Protein AF-A0A1H8MQB3-F1 (afdb_monomer)

Radius of gyration: 13.94 Å; Cα contacts (8 Å, |Δi|>4): 85; chains: 1; bounding box: 27×23×39 Å

InterPro domains:
  IPR029035 DHS-like NAD/FAD-binding domain superfamily [SSF52467] (2-70)
  IPR034300 NADP transhydrogenase beta-like domain [PF02233] (1-65)

Secondary structure (DSSP, 8-state):
--THHHH-TTSTTTT-----GGGSS-EEEEESSS---TT----GGGGSTTEEEEES-HHHHHHHHGGG--

Foldseek 3Di:
DACCLDPPCPQPNPVPDDDPCVPDQAAEDEEADQADDPSRDHGCLCVDPRYDYDHDDPVVSVVVVVVVVD

Solvent-accessible surface area (backbone atoms only — not comparable t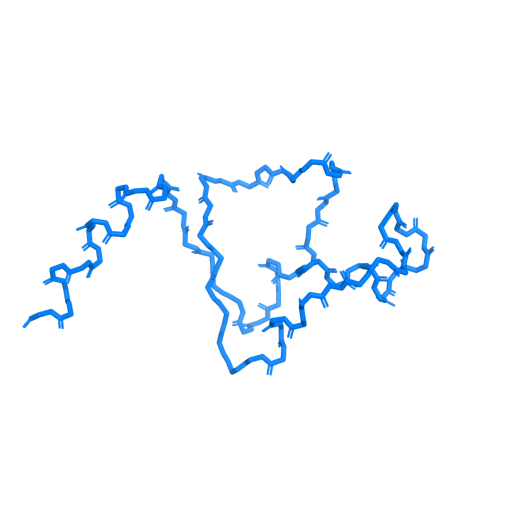o full-atom values): 4477 Å² total; per-residue (Å²): 89,51,53,45,19,78,77,31,84,85,39,99,48,40,75,50,91,55,61,70,59,83,78,46,88,64,38,78,47,79,37,72,66,90,75,59,58,93,86,67,51,84,53,68,50,76,73,38,89,51,38,42,83,44,73,32,56,70,65,64,50,49,66,64,48,57,75,76,78,112

Nearest PDB structures (foldseek):
  1d4o-assembly1_A  TM=9.865E-01  e=1.607E-07  Bos taurus
  1pt9-assembly1_A  TM=9.816E-01  e=1.307E-07  Homo sapiens
  2fsv-assembly1_C  TM=9.672E-01  e=6.634E-06  Rhodospirillum rubrum
  1nm5-assembly1_C  TM=9.780E-01  e=1.233E-05  Rhodospirillum rubrum
  1pno-assembly1_A  TM=8.303E-01  e=1.233E-05  Rhodospirillum rubrum

pLDDT: mean 95.48, std 3.41, range [72.5, 98.44]

Mean predicted aligned error: 2.83 Å

Sequence (70 aa):
MNPAAQEDPNSPIAGMPVLECWKAKQVFVSKRGQGTGYSGIENPLFYKENTRMFYGDAKKSIDGLLPMIE

Structure (mmCIF, N/CA/C/O backbone):
data_AF-A0A1H8MQB3-F1
#
_entry.id   AF-A0A1H8MQB3-F1
#
loop_
_atom_site.group_PDB
_atom_site.id
_atom_site.type_symbol
_atom_site.label_atom_id
_atom_site.label_alt_id
_atom_site.label_comp_id
_atom_site.label_asym_id
_atom_site.label_entity_id
_atom_site.label_seq_id
_atom_site.pdbx_PDB_ins_code
_atom_site.Cartn_x
_atom_site.Cartn_y
_atom_site.Cartn_z
_atom_site.occupancy
_atom_site.B_iso_or_equiv
_atom_site.auth_seq_id
_atom_site.auth_comp_id
_atom_site.auth_asym_id
_atom_site.auth_atom_id
_atom_site.pdbx_PDB_model_num
ATOM 1 N N . MET A 1 1 ? 4.582 -5.621 -2.377 1.00 91.88 1 MET A N 1
ATOM 2 C CA . MET A 1 1 ? 3.219 -5.063 -2.494 1.00 91.88 1 MET A CA 1
ATOM 3 C C . MET A 1 1 ? 2.947 -4.401 -3.843 1.00 91.88 1 MET A C 1
ATOM 5 O O . MET A 1 1 ? 1.791 -4.110 -4.102 1.00 91.88 1 MET A O 1
ATOM 9 N N . ASN A 1 2 ? 3.957 -4.088 -4.6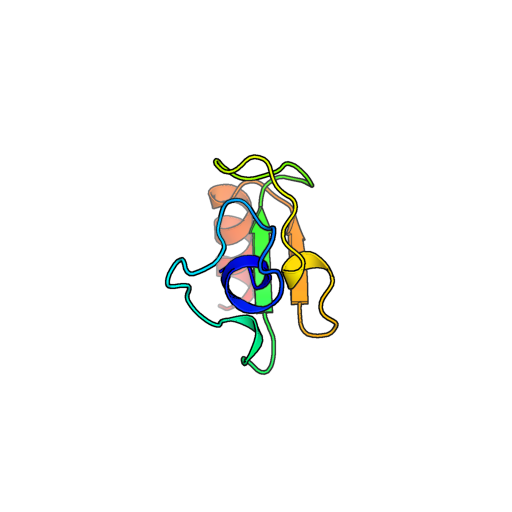70 1.00 95.88 2 ASN A N 1
ATOM 10 C CA . ASN A 1 2 ? 3.738 -3.414 -5.953 1.00 95.88 2 ASN A CA 1
ATOM 11 C C . ASN A 1 2 ? 3.469 -4.452 -7.071 1.00 95.88 2 ASN A C 1
ATOM 13 O O . ASN A 1 2 ? 4.368 -5.258 -7.315 1.00 95.88 2 ASN A O 1
ATOM 17 N N . PRO A 1 3 ? 2.286 -4.452 -7.727 1.00 96.06 3 PRO A N 1
ATOM 18 C CA . PRO A 1 3 ? 1.947 -5.389 -8.804 1.00 96.06 3 PRO A CA 1
ATOM 19 C C . PRO A 1 3 ? 2.881 -5.316 -10.016 1.00 96.06 3 PRO A C 1
ATOM 21 O O . PRO A 1 3 ? 3.056 -6.319 -10.703 1.00 96.06 3 PRO A O 1
ATOM 24 N N . ALA A 1 4 ? 3.549 -4.177 -10.240 1.00 95.56 4 ALA A N 1
ATOM 25 C CA . ALA A 1 4 ? 4.496 -4.004 -11.343 1.00 95.56 4 ALA A CA 1
ATOM 26 C C . ALA A 1 4 ? 5.650 -5.022 -11.313 1.00 95.56 4 ALA A C 1
ATOM 28 O O . ALA A 1 4 ? 6.216 -5.328 -12.352 1.00 95.56 4 ALA A O 1
ATOM 29 N N . ALA A 1 5 ? 5.957 -5.607 -10.148 1.00 95.94 5 ALA A N 1
ATOM 30 C CA . ALA A 1 5 ? 6.942 -6.682 -10.042 1.00 95.94 5 ALA A CA 1
ATOM 31 C C . ALA A 1 5 ? 6.561 -7.955 -10.825 1.00 95.94 5 ALA A C 1
ATOM 33 O O . ALA A 1 5 ? 7.442 -8.738 -11.171 1.00 95.94 5 ALA A O 1
ATOM 34 N N . GLN A 1 6 ? 5.270 -8.177 -11.083 1.00 94.38 6 GLN A N 1
ATOM 35 C CA . GLN A 1 6 ? 4.761 -9.331 -11.832 1.00 94.38 6 GLN A CA 1
ATOM 36 C C . GLN A 1 6 ? 4.160 -8.935 -13.186 1.00 94.38 6 GLN A C 1
ATOM 38 O O . GLN A 1 6 ? 4.280 -9.687 -14.147 1.00 94.38 6 GLN A O 1
ATOM 43 N N . GLU A 1 7 ? 3.490 -7.782 -13.248 1.00 92.75 7 GLU A N 1
ATOM 44 C CA . GLU A 1 7 ? 2.693 -7.358 -14.406 1.00 92.75 7 GLU A CA 1
ATOM 45 C C . GLU A 1 7 ? 3.519 -6.596 -15.464 1.00 92.75 7 GLU A C 1
ATOM 47 O O . GLU A 1 7 ? 3.134 -6.586 -16.631 1.00 92.75 7 GLU A O 1
ATOM 52 N N . ASP A 1 8 ? 4.649 -5.979 -15.089 1.00 93.56 8 ASP A N 1
ATOM 53 C CA . ASP A 1 8 ? 5.485 -5.177 -15.993 1.00 93.56 8 ASP A CA 1
ATOM 54 C C . ASP A 1 8 ? 6.930 -5.713 -16.064 1.00 93.56 8 ASP A C 1
ATOM 56 O O . ASP A 1 8 ? 7.740 -5.444 -15.171 1.00 93.56 8 ASP A O 1
ATOM 60 N N . PRO A 1 9 ? 7.295 -6.432 -17.145 1.00 93.81 9 PRO A N 1
ATOM 61 C CA . PRO A 1 9 ? 8.650 -6.944 -17.352 1.00 93.81 9 PRO A CA 1
ATOM 62 C C . PRO A 1 9 ? 9.737 -5.865 -17.453 1.00 93.81 9 PRO A C 1
ATOM 64 O O . PRO A 1 9 ? 10.908 -6.177 -17.250 1.00 93.81 9 PRO A O 1
ATOM 67 N N . ASN A 1 10 ? 9.380 -4.617 -17.772 1.00 94.81 10 ASN A N 1
ATOM 68 C CA . ASN A 1 10 ? 10.330 -3.504 -17.878 1.00 94.81 10 ASN A CA 1
ATOM 69 C C . ASN A 1 10 ? 10.496 -2.745 -16.555 1.00 94.81 10 ASN A C 1
ATOM 71 O O . ASN A 1 10 ? 11.304 -1.817 -16.465 1.00 94.81 10 ASN A O 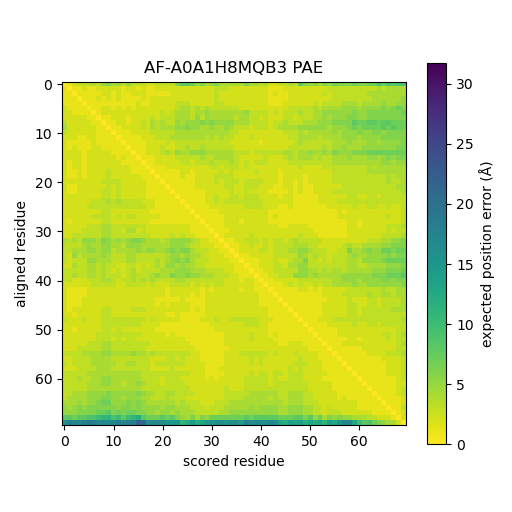1
ATOM 75 N N . SER A 1 11 ? 9.735 -3.117 -15.524 1.00 93.56 11 SER A N 1
ATOM 76 C CA . SER A 1 11 ? 9.806 -2.470 -14.224 1.00 93.56 11 SER A CA 1
ATOM 77 C C . SER A 1 11 ? 11.175 -2.708 -13.571 1.00 93.56 11 SER A C 1
ATOM 79 O O . SER A 1 11 ? 11.658 -3.842 -13.567 1.00 93.56 11 SER A O 1
ATOM 81 N N . PRO A 1 12 ? 11.772 -1.710 -12.890 1.00 93.56 12 PRO A N 1
ATOM 82 C CA . PRO A 1 12 ? 12.994 -1.905 -12.101 1.00 93.56 12 PRO A CA 1
ATOM 83 C C . PRO A 1 12 ? 12.874 -2.963 -10.993 1.00 93.56 12 PRO A C 1
ATOM 85 O O . PRO A 1 12 ? 13.876 -3.364 -10.409 1.00 93.56 12 PRO A O 1
ATOM 88 N N . ILE A 1 13 ? 11.647 -3.377 -10.664 1.00 94.25 13 ILE A N 1
ATOM 89 C CA . ILE A 1 13 ? 11.345 -4.395 -9.655 1.00 94.25 13 ILE A CA 1
ATOM 90 C C . ILE A 1 13 ? 10.776 -5.689 -10.262 1.00 94.25 13 ILE A C 1
ATOM 92 O O . ILE A 1 13 ? 10.231 -6.509 -9.520 1.00 94.25 13 ILE A O 1
ATOM 96 N N . ALA A 1 14 ? 10.859 -5.869 -11.584 1.00 96.06 14 ALA A N 1
ATOM 97 C CA . ALA A 1 14 ? 10.369 -7.064 -12.267 1.00 96.06 14 ALA A CA 1
ATOM 98 C C . ALA A 1 14 ? 11.013 -8.339 -11.689 1.00 96.06 14 ALA A C 1
ATOM 100 O O . ALA A 1 14 ? 12.223 -8.408 -11.476 1.00 96.06 14 ALA A O 1
ATOM 101 N N . GLY A 1 15 ? 10.192 -9.348 -11.395 1.00 94.56 15 GLY A N 1
ATOM 102 C CA . GLY A 1 15 ? 10.615 -10.620 -10.801 1.00 94.56 15 GLY A CA 1
ATOM 103 C C . GLY A 1 15 ? 10.820 -10.599 -9.281 1.00 94.56 15 GLY A C 1
ATOM 104 O O . GLY A 1 15 ? 11.033 -11.656 -8.686 1.00 94.56 15 GLY A O 1
ATOM 105 N N . MET A 1 16 ? 10.723 -9.440 -8.618 1.00 96.38 16 MET A N 1
ATOM 106 C CA . MET A 1 16 ? 10.829 -9.363 -7.159 1.00 96.38 16 MET A CA 1
ATOM 107 C C . MET A 1 16 ? 9.635 -10.073 -6.490 1.00 96.38 16 MET A C 1
ATOM 109 O O . MET A 1 16 ? 8.484 -9.733 -6.786 1.00 96.38 16 MET A O 1
ATOM 113 N N . PRO A 1 17 ? 9.852 -11.006 -5.540 1.00 96.06 17 PRO A N 1
ATOM 114 C CA . PRO A 1 17 ? 8.751 -11.609 -4.803 1.00 96.06 17 PRO A CA 1
ATOM 115 C C . PRO A 1 17 ? 8.051 -10.542 -3.956 1.00 96.06 17 PRO A C 1
ATOM 117 O O . PRO A 1 17 ? 8.667 -9.828 -3.162 1.00 96.06 17 PRO A O 1
ATOM 120 N N . VAL A 1 18 ? 6.737 -10.425 -4.128 1.00 95.62 18 VAL A N 1
ATOM 121 C CA . VAL A 1 18 ? 5.907 -9.437 -3.442 1.00 95.62 18 VAL A CA 1
ATOM 122 C C . VAL A 1 18 ? 4.676 -10.094 -2.837 1.00 95.62 18 VAL A C 1
ATOM 124 O O . VAL A 1 18 ? 4.092 -11.003 -3.412 1.00 95.62 18 VAL A O 1
ATOM 127 N N . LEU A 1 19 ? 4.239 -9.581 -1.688 1.00 96.81 19 LEU A N 1
ATOM 128 C CA . LEU A 1 19 ? 2.927 -9.910 -1.140 1.00 96.81 19 LEU A CA 1
ATOM 129 C C . LEU A 1 19 ? 1.817 -9.395 -2.074 1.00 96.81 19 LEU A C 1
ATOM 131 O O . LEU A 1 19 ? 1.763 -8.197 -2.379 1.00 96.81 19 LEU A O 1
ATOM 135 N N . GLU A 1 20 ? 0.935 -10.305 -2.484 1.00 96.69 20 GLU A N 1
ATOM 136 C CA . GLU A 1 20 ? -0.165 -10.079 -3.430 1.00 96.69 20 GLU A CA 1
ATOM 137 C C . GLU A 1 20 ? -1.425 -9.541 -2.736 1.00 96.69 20 GLU A C 1
ATOM 139 O O . GLU A 1 20 ? -2.521 -10.091 -2.848 1.00 96.69 20 GLU A O 1
ATOM 144 N N . CYS A 1 21 ? -1.281 -8.454 -1.976 1.00 96.88 21 CYS A N 1
ATOM 145 C CA . CYS A 1 21 ? -2.378 -7.887 -1.185 1.00 96.88 21 CYS A CA 1
ATOM 146 C C . CYS A 1 21 ? -3.598 -7.475 -2.021 1.00 96.88 21 CYS A C 1
ATOM 148 O O . CYS A 1 21 ? -4.712 -7.476 -1.507 1.00 96.88 21 CYS A O 1
ATOM 150 N N . TRP A 1 22 ? -3.412 -7.192 -3.314 1.00 96.56 22 TRP A N 1
ATOM 151 C CA . TRP A 1 22 ? -4.493 -6.866 -4.245 1.00 96.56 22 TRP A CA 1
ATOM 152 C C . TRP A 1 22 ? -5.507 -7.999 -4.444 1.00 96.56 22 TRP A C 1
ATOM 154 O O . TRP A 1 22 ? -6.608 -7.727 -4.913 1.00 96.56 22 TRP A O 1
ATOM 164 N N . LYS A 1 23 ? -5.176 -9.244 -4.076 1.00 97.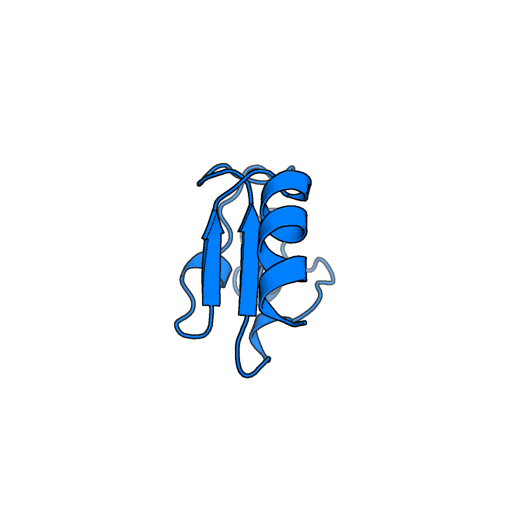00 23 LYS A N 1
ATOM 165 C CA . LYS A 1 23 ? -6.117 -10.377 -4.096 1.00 97.00 23 LYS A CA 1
ATOM 166 C C . LYS A 1 23 ? -7.135 -10.341 -2.946 1.00 97.00 23 LYS A C 1
ATOM 168 O O . LYS A 1 23 ? -8.084 -11.122 -2.950 1.00 97.00 23 LYS A O 1
ATOM 173 N N . ALA A 1 24 ? -6.957 -9.470 -1.951 1.00 98.31 24 ALA A N 1
ATOM 174 C CA . ALA A 1 24 ? -7.917 -9.306 -0.864 1.00 98.31 24 ALA A CA 1
ATOM 175 C C . ALA A 1 24 ? -9.218 -8.631 -1.341 1.00 98.31 24 ALA A C 1
ATOM 177 O O . ALA A 1 24 ? -9.234 -7.881 -2.317 1.00 98.31 24 ALA A O 1
ATOM 178 N N . LYS A 1 25 ? -10.318 -8.840 -0.601 1.00 98.31 25 LYS A N 1
ATOM 179 C CA . LYS A 1 25 ? -11.610 -8.188 -0.895 1.00 98.31 25 LYS A CA 1
ATOM 180 C C . LYS A 1 25 ? -11.524 -6.660 -0.842 1.00 98.31 25 LYS A C 1
ATOM 182 O O . LYS A 1 25 ? -12.179 -5.996 -1.635 1.00 98.31 25 LYS A O 1
ATOM 187 N N . GLN A 1 26 ? -10.760 -6.120 0.108 1.00 98.19 26 GLN A N 1
ATOM 188 C CA . GLN A 1 26 ? -10.518 -4.689 0.305 1.00 98.19 26 GLN A CA 1
ATOM 189 C C . GLN A 1 26 ? -9.070 -4.487 0.755 1.00 98.19 26 GLN A C 1
ATOM 191 O O . GLN A 1 26 ? -8.551 -5.283 1.540 1.00 98.19 26 GLN A O 1
ATOM 196 N N . VAL A 1 27 ? -8.437 -3.416 0.282 1.00 98.38 27 VAL A N 1
ATOM 197 C CA . VAL A 1 27 ? -7.060 -3.044 0.622 1.00 98.38 2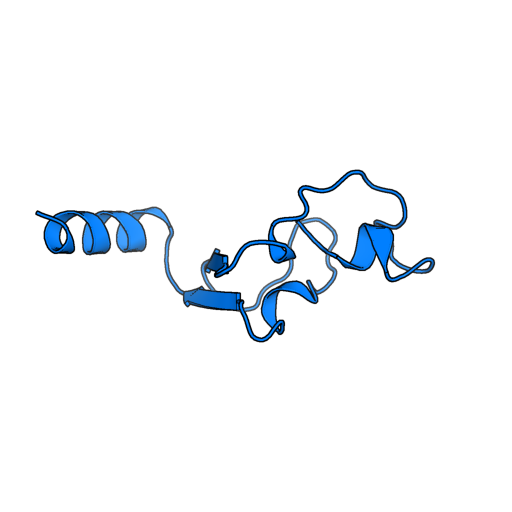7 VAL A CA 1
ATOM 198 C C . VAL A 1 27 ? -7.039 -1.600 1.105 1.00 98.38 27 VAL A C 1
ATOM 200 O O . VAL A 1 27 ? -7.532 -0.710 0.422 1.00 98.38 27 VAL A O 1
ATOM 203 N N . PHE A 1 28 ? -6.417 -1.350 2.255 1.00 97.62 28 PHE A N 1
ATOM 204 C CA . PHE A 1 28 ? -6.163 0.002 2.752 1.00 97.62 28 PHE A CA 1
ATOM 205 C C . PHE A 1 28 ? -4.669 0.300 2.695 1.00 97.62 28 PHE A C 1
ATOM 207 O O . PHE A 1 28 ? -3.854 -0.450 3.234 1.00 97.62 28 PHE A O 1
ATOM 214 N N . VAL A 1 29 ? -4.302 1.405 2.052 1.00 97.81 29 VAL A N 1
ATOM 215 C CA . VAL A 1 29 ? -2.915 1.874 1.984 1.00 97.81 29 VAL A CA 1
ATOM 216 C C . VAL A 1 29 ? -2.765 3.086 2.893 1.00 97.81 29 VAL A C 1
ATOM 218 O O . VAL A 1 29 ? -3.250 4.166 2.566 1.00 97.81 29 VAL A O 1
ATOM 221 N N . SER A 1 30 ? -2.067 2.909 4.016 1.00 97.50 30 SER A N 1
ATOM 222 C CA . SER A 1 30 ? -1.742 3.991 4.951 1.00 97.50 30 SER A CA 1
ATOM 223 C C . SER A 1 30 ? -0.417 4.656 4.571 1.00 97.50 30 SER A C 1
ATOM 225 O O . SER A 1 30 ? 0.629 4.000 4.571 1.00 97.50 30 SER A O 1
ATOM 227 N N . LYS A 1 31 ? -0.444 5.942 4.196 1.00 97.31 31 LYS A N 1
ATOM 228 C CA . LYS A 1 31 ? 0.766 6.716 3.846 1.00 97.31 31 LYS A CA 1
ATOM 229 C C . LYS A 1 31 ? 0.553 8.224 3.993 1.00 97.31 31 LYS A C 1
ATOM 231 O O . LYS A 1 31 ? -0.562 8.710 3.949 1.00 97.31 31 LYS A O 1
ATOM 236 N N . ARG A 1 32 ? 1.637 9.001 4.068 1.00 97.56 32 ARG A N 1
ATOM 237 C CA . ARG A 1 32 ? 1.577 10.466 4.283 1.00 97.56 32 ARG A CA 1
ATOM 238 C C . ARG A 1 32 ? 1.048 11.285 3.094 1.00 97.56 32 ARG A C 1
ATOM 240 O O . ARG A 1 32 ? 0.557 12.384 3.295 1.00 97.56 32 ARG A O 1
ATOM 247 N N . GLY A 1 33 ? 1.179 10.787 1.863 1.00 95.38 33 GLY A N 1
ATOM 248 C CA . GLY A 1 33 ? 0.818 11.518 0.639 1.00 95.38 33 GLY A CA 1
ATOM 249 C C . GLY A 1 33 ? 1.090 10.696 -0.622 1.00 95.38 33 GLY A C 1
ATOM 250 O O . GLY A 1 33 ? 1.210 9.477 -0.540 1.00 95.38 33 GLY A O 1
ATOM 251 N N . GLN A 1 34 ? 1.232 11.325 -1.791 1.00 93.44 34 GLN A N 1
ATOM 252 C CA . GLN A 1 34 ? 1.368 10.621 -3.082 1.00 93.44 34 GLN A CA 1
ATOM 253 C C . GLN A 1 34 ? 2.798 10.180 -3.446 1.00 93.44 34 GLN A C 1
ATOM 255 O O . GLN A 1 34 ? 2.971 9.448 -4.409 1.00 93.44 34 GLN A O 1
ATOM 260 N N . GLY A 1 35 ? 3.808 10.522 -2.638 1.00 92.75 35 GLY A N 1
ATOM 261 C CA . GLY A 1 35 ? 5.213 10.205 -2.929 1.00 92.75 35 GLY A CA 1
ATOM 262 C C . GLY A 1 35 ? 5.509 8.716 -3.165 1.00 92.75 35 GLY A C 1
ATOM 263 O O . GLY A 1 35 ? 4.786 7.831 -2.684 1.00 92.75 35 GLY A O 1
ATOM 264 N N . THR A 1 36 ? 6.589 8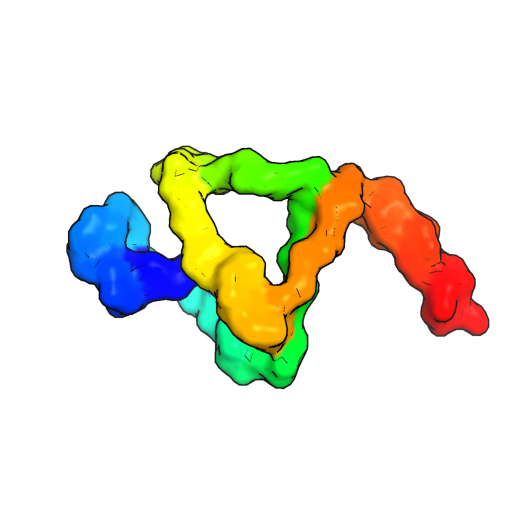.459 -3.899 1.00 94.19 36 THR A N 1
ATOM 265 C CA . THR A 1 36 ? 7.075 7.118 -4.237 1.00 94.19 36 THR A CA 1
ATOM 266 C C . THR A 1 36 ? 7.838 6.476 -3.076 1.00 94.19 36 THR A C 1
ATOM 268 O O . THR A 1 36 ? 8.192 7.124 -2.088 1.00 94.19 36 THR A O 1
ATOM 271 N N . GLY A 1 37 ? 8.017 5.155 -3.161 1.00 90.94 37 GLY A N 1
ATOM 272 C CA . GLY A 1 37 ? 8.850 4.404 -2.223 1.00 90.94 37 GLY A CA 1
ATOM 273 C C . GLY A 1 37 ? 10.333 4.469 -2.590 1.00 90.94 37 GLY A C 1
ATOM 274 O O . GLY A 1 37 ? 10.743 5.227 -3.462 1.00 90.94 37 GLY A O 1
ATOM 275 N N . TYR A 1 38 ? 11.132 3.609 -1.961 1.00 92.38 38 TYR A N 1
ATOM 276 C CA . TYR A 1 38 ? 12.578 3.540 -2.194 1.00 92.38 38 TYR A CA 1
ATOM 277 C C . TYR A 1 38 ? 12.960 3.304 -3.664 1.00 92.38 38 TYR A C 1
ATOM 279 O O . TYR A 1 38 ? 13.897 3.913 -4.162 1.00 92.38 38 TYR A O 1
ATOM 287 N N . SER A 1 39 ? 12.204 2.466 -4.378 1.00 89.94 39 SER A N 1
ATOM 288 C CA . SER A 1 39 ? 12.451 2.171 -5.794 1.00 89.94 39 SER A CA 1
ATOM 289 C C . SER A 1 39 ? 12.136 3.335 -6.738 1.00 89.94 39 SER A C 1
ATOM 291 O O . SER A 1 39 ? 12.350 3.207 -7.937 1.00 89.94 39 SER A O 1
ATOM 293 N N . GLY A 1 40 ? 11.5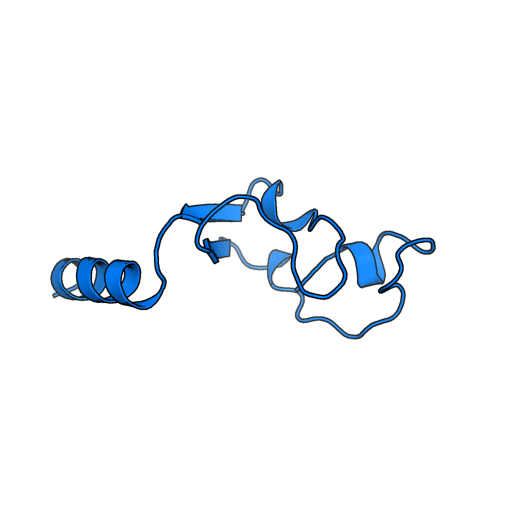84 4.445 -6.237 1.00 92.69 40 GLY A N 1
ATOM 294 C CA . GLY A 1 40 ? 11.326 5.648 -7.028 1.00 92.69 40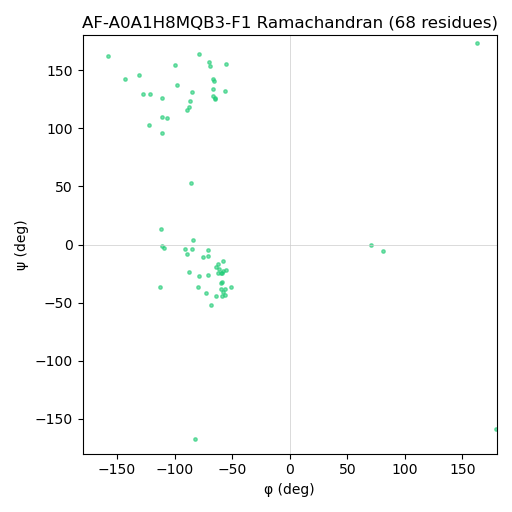 GLY A CA 1
ATOM 295 C C . GLY A 1 40 ? 10.193 5.533 -8.051 1.00 92.69 40 GLY A C 1
ATOM 296 O O . GLY A 1 40 ? 9.886 6.523 -8.704 1.00 92.69 40 GLY A O 1
ATOM 297 N N . ILE A 1 41 ? 9.542 4.374 -8.167 1.00 91.56 41 ILE A N 1
ATOM 298 C CA . ILE A 1 41 ? 8.433 4.148 -9.101 1.00 91.56 41 ILE A CA 1
ATOM 299 C C . ILE A 1 41 ? 7.073 4.257 -8.415 1.00 91.56 41 ILE A C 1
ATOM 301 O O . ILE A 1 41 ? 6.924 4.021 -7.208 1.00 91.56 41 ILE A O 1
ATOM 305 N N . GLU A 1 42 ? 6.065 4.584 -9.213 1.00 92.94 42 GLU A N 1
ATOM 306 C CA . GLU A 1 42 ? 4.674 4.549 -8.791 1.00 92.94 42 GLU A CA 1
ATOM 307 C C . GLU A 1 42 ? 4.187 3.104 -8.578 1.00 92.94 42 GLU A C 1
ATOM 309 O O . GLU A 1 42 ? 4.725 2.143 -9.135 1.00 92.94 42 GLU A O 1
ATOM 314 N N . ASN A 1 43 ? 3.183 2.933 -7.716 1.00 96.06 43 ASN A N 1
ATOM 315 C CA . ASN A 1 43 ? 2.607 1.629 -7.414 1.00 96.06 43 ASN A CA 1
ATOM 316 C C . ASN A 1 43 ? 1.178 1.534 -7.980 1.00 96.06 43 ASN A C 1
ATOM 318 O O . ASN A 1 43 ? 0.275 2.145 -7.400 1.00 96.06 43 ASN A O 1
ATOM 322 N N . PRO A 1 44 ? 0.938 0.721 -9.032 1.00 96.00 44 PRO A N 1
ATOM 323 C CA . PRO A 1 44 ? -0.389 0.518 -9.613 1.00 96.00 44 PRO A CA 1
ATOM 324 C C . PRO A 1 44 ? -1.450 0.046 -8.610 1.00 96.00 44 PRO A C 1
ATOM 326 O O . PRO A 1 44 ? -2.638 0.273 -8.822 1.00 96.00 44 PRO A O 1
ATOM 329 N N . LEU A 1 45 ? -1.046 -0.561 -7.483 1.00 96.75 45 LEU A N 1
ATOM 330 C CA . LEU A 1 45 ? -1.954 -0.924 -6.389 1.00 96.75 45 LEU A CA 1
ATOM 331 C C . LEU A 1 45 ? -2.826 0.252 -5.935 1.00 96.75 45 LEU A C 1
ATOM 333 O O . LEU A 1 45 ? -3.983 0.033 -5.582 1.00 96.75 45 LEU A O 1
ATOM 337 N N . PHE A 1 46 ? -2.279 1.471 -5.929 1.00 96.69 46 PHE A N 1
ATOM 338 C CA . PHE A 1 46 ? -2.956 2.670 -5.425 1.00 96.69 46 PHE A CA 1
ATOM 339 C C . PHE A 1 46 ? -4.205 3.038 -6.234 1.00 96.69 46 PHE A C 1
ATOM 341 O O . PHE A 1 46 ? -5.066 3.747 -5.720 1.00 96.69 46 PHE A O 1
ATOM 348 N N . TYR A 1 47 ? -4.315 2.525 -7.460 1.00 95.81 47 TYR A N 1
ATOM 349 C CA . TYR A 1 47 ? -5.399 2.820 -8.394 1.00 95.81 47 TYR A CA 1
ATOM 350 C C . TYR A 1 47 ? -6.365 1.650 -8.605 1.00 95.81 47 TYR A C 1
ATOM 352 O O . TYR A 1 47 ? -7.345 1.796 -9.331 1.00 95.81 47 TYR A O 1
ATOM 360 N N . LYS A 1 48 ? -6.117 0.484 -7.991 1.00 96.62 48 LYS A N 1
ATOM 361 C CA . LYS A 1 48 ? -7.045 -0.652 -8.094 1.00 96.62 48 LYS A CA 1
ATOM 362 C C . LYS A 1 48 ? -8.364 -0.320 -7.381 1.00 96.62 48 LYS A C 1
ATOM 364 O O . LYS A 1 48 ? -8.369 0.296 -6.319 1.00 96.62 48 LYS A O 1
ATOM 369 N N . GLU A 1 49 ? -9.486 -0.764 -7.947 1.00 97.88 49 GLU A N 1
ATOM 370 C CA . GLU A 1 49 ? -10.841 -0.416 -7.477 1.00 97.88 49 GLU A CA 1
ATOM 371 C C . GLU A 1 49 ? -11.120 -0.830 -6.022 1.00 97.88 49 GLU A C 1
ATOM 373 O O . GLU A 1 49 ? -11.840 -0.137 -5.293 1.00 97.88 49 GLU A O 1
ATOM 378 N N . ASN A 1 50 ? -10.528 -1.950 -5.590 1.00 98.12 50 ASN A N 1
ATOM 379 C CA . ASN A 1 50 ? -10.616 -2.481 -4.228 1.00 98.12 50 ASN A CA 1
ATOM 380 C C . ASN A 1 50 ? -9.606 -1.851 -3.255 1.00 98.12 50 ASN A C 1
ATOM 382 O O . ASN A 1 50 ? -9.549 -2.263 -2.094 1.00 98.12 50 ASN A O 1
ATOM 386 N N . THR A 1 51 ? -8.824 -0.868 -3.701 1.00 98.44 51 THR A N 1
ATOM 387 C CA . THR A 1 51 ? -7.870 -0.141 -2.867 1.00 98.44 51 THR A CA 1
ATOM 388 C C . THR A 1 51 ? -8.463 1.185 -2.396 1.00 98.44 51 THR A C 1
ATOM 390 O O . THR A 1 51 ? -9.099 1.933 -3.143 1.00 98.44 51 THR A O 1
ATOM 393 N N . ARG A 1 52 ? -8.235 1.500 -1.123 1.00 98.00 52 ARG A N 1
ATOM 394 C CA . ARG A 1 52 ? -8.563 2.777 -0.493 1.00 98.00 52 ARG A CA 1
ATOM 395 C C . ARG A 1 52 ? -7.293 3.403 0.066 1.00 98.00 52 ARG A C 1
ATOM 397 O O . ARG A 1 52 ? -6.531 2.761 0.789 1.00 98.00 52 ARG A O 1
ATOM 404 N N . MET A 1 53 ? -7.072 4.670 -0.267 1.00 97.81 53 MET A N 1
ATOM 405 C CA . MET A 1 53 ? -5.944 5.441 0.249 1.00 97.81 53 MET A CA 1
ATOM 406 C C . MET A 1 53 ? -6.332 6.078 1.581 1.00 97.81 53 MET A C 1
ATOM 408 O O . MET A 1 53 ? -7.303 6.828 1.650 1.00 97.81 53 MET A O 1
ATOM 412 N N . PHE A 1 54 ? -5.564 5.798 2.629 1.00 97.12 54 PHE A N 1
ATOM 413 C CA . PHE A 1 54 ? -5.730 6.399 3.945 1.00 97.12 54 PHE A CA 1
ATOM 414 C C . PHE A 1 54 ? -4.544 7.321 4.221 1.00 97.12 54 PHE A C 1
ATOM 416 O O .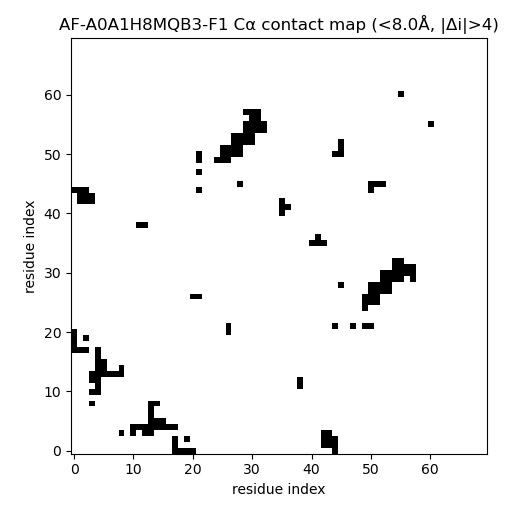 PHE A 1 54 ? -3.455 6.877 4.592 1.00 97.12 54 PHE A O 1
ATOM 423 N N . TYR A 1 55 ? -4.736 8.612 3.947 1.00 97.38 55 TYR A N 1
ATOM 424 C CA . TYR A 1 55 ? -3.656 9.584 4.042 1.00 97.38 55 TYR A CA 1
ATOM 425 C C . TYR A 1 55 ? -3.480 10.120 5.461 1.00 97.38 55 TYR A C 1
ATOM 427 O O . TYR A 1 55 ? -4.438 10.558 6.092 1.00 97.38 55 TYR A O 1
ATOM 435 N N . GLY A 1 56 ? -2.237 10.126 5.937 1.00 97.56 56 GLY A N 1
ATOM 436 C CA . GLY A 1 56 ? -1.884 10.666 7.244 1.00 97.56 56 GLY A CA 1
ATOM 437 C C . GLY A 1 56 ? -0.519 10.206 7.740 1.00 97.56 56 GLY A C 1
ATOM 438 O O . GLY A 1 56 ? 0.160 9.378 7.125 1.00 97.56 56 GLY A O 1
ATOM 439 N N . ASP A 1 57 ? -0.097 10.785 8.861 1.00 97.94 57 ASP A N 1
ATOM 440 C CA . ASP A 1 57 ? 0.989 10.212 9.651 1.00 97.94 57 ASP A CA 1
ATOM 441 C C . ASP A 1 57 ? 0.534 8.877 10.251 1.00 97.94 57 ASP A C 1
ATOM 443 O O . ASP A 1 57 ? -0.550 8.797 10.822 1.00 97.94 57 ASP A O 1
ATOM 447 N N . ALA A 1 58 ? 1.373 7.846 10.154 1.00 96.88 58 ALA A N 1
ATOM 448 C CA . ALA A 1 58 ? 0.986 6.490 10.526 1.00 96.88 58 ALA A CA 1
ATOM 449 C C . ALA A 1 58 ? 0.543 6.386 11.992 1.00 96.88 58 ALA A C 1
ATOM 451 O O . ALA A 1 58 ? -0.485 5.773 12.271 1.00 96.88 58 ALA A O 1
ATOM 452 N N . LYS A 1 59 ? 1.280 7.010 12.922 1.00 97.38 59 LYS A N 1
ATOM 453 C CA . LYS A 1 59 ? 0.942 6.946 14.345 1.00 97.38 59 LYS A CA 1
ATOM 454 C C . LYS A 1 59 ? -0.348 7.705 14.628 1.00 97.38 59 LYS A C 1
ATOM 456 O O . LYS A 1 59 ? -1.271 7.125 15.189 1.00 97.38 59 LYS A O 1
ATOM 461 N N . LYS A 1 60 ? -0.440 8.963 14.187 1.00 97.94 60 LYS A N 1
ATOM 462 C CA . LYS A 1 60 ? -1.640 9.792 14.403 1.00 97.94 60 LYS A CA 1
ATOM 463 C C . LYS A 1 60 ? -2.898 9.149 13.822 1.00 97.94 60 LYS A C 1
ATOM 465 O O . LYS A 1 60 ? -3.949 9.183 14.450 1.00 97.94 60 LYS A O 1
ATOM 470 N N . SER A 1 61 ? -2.785 8.560 12.635 1.00 97.12 61 SER A N 1
ATOM 471 C CA . SER A 1 61 ? -3.891 7.887 11.963 1.00 97.12 61 SER A CA 1
ATOM 472 C C . SER A 1 61 ? -4.399 6.670 12.739 1.00 97.12 61 SER A C 1
ATOM 474 O O . SER A 1 61 ? -5.607 6.506 12.872 1.00 97.12 61 SER A O 1
ATOM 476 N N . ILE A 1 62 ? -3.504 5.828 13.266 1.00 96.31 62 ILE A N 1
ATOM 477 C CA . ILE A 1 62 ? -3.901 4.654 14.057 1.00 96.31 62 ILE A CA 1
ATOM 478 C C . ILE A 1 62 ? -4.421 5.063 15.439 1.00 96.31 62 ILE A C 1
ATOM 480 O O . ILE A 1 62 ? -5.457 4.551 15.858 1.00 96.31 62 ILE A O 1
ATOM 484 N N . ASP A 1 63 ? -3.770 6.022 16.104 1.00 97.19 63 ASP A N 1
ATOM 485 C CA . ASP A 1 63 ? -4.225 6.556 17.396 1.00 97.19 63 ASP A CA 1
ATOM 486 C C . ASP A 1 63 ? -5.644 7.149 17.298 1.00 97.19 63 ASP A C 1
ATOM 488 O O . ASP A 1 63 ? -6.404 7.078 18.255 1.00 97.19 63 ASP A O 1
ATOM 492 N N . GLY A 1 64 ? -6.018 7.719 16.145 1.00 96.31 64 GLY A N 1
ATOM 493 C CA . GLY A 1 64 ? -7.373 8.218 15.894 1.00 96.31 64 GLY A CA 1
ATOM 494 C C . GLY A 1 64 ? -8.398 7.133 15.546 1.00 96.31 64 GLY A C 1
ATOM 495 O O . GLY A 1 64 ? -9.581 7.327 15.803 1.00 96.31 64 GLY A O 1
ATOM 496 N N . LEU A 1 65 ? -7.967 6.002 14.976 1.00 95.69 65 LEU A N 1
ATOM 497 C CA . LEU A 1 65 ? -8.854 4.883 14.634 1.00 95.69 65 LEU A CA 1
ATOM 498 C C . LEU A 1 65 ? -9.196 4.014 15.844 1.00 95.69 65 LEU A C 1
ATOM 500 O O . LEU A 1 65 ? -10.317 3.519 15.933 1.00 95.69 65 LEU A O 1
ATOM 504 N N . LEU A 1 66 ? -8.240 3.814 16.754 1.00 95.94 66 LEU A N 1
ATOM 505 C CA . LEU A 1 66 ? -8.398 2.902 17.886 1.00 95.94 66 LEU A CA 1
ATOM 506 C C . LEU A 1 66 ? -9.623 3.230 18.774 1.00 95.94 66 LEU A C 1
ATOM 508 O O . LEU A 1 66 ? -10.376 2.309 19.062 1.00 95.94 66 LEU A O 1
ATOM 512 N N . PRO A 1 67 ? -9.925 4.497 19.124 1.00 96.94 67 PRO A N 1
ATOM 513 C CA . PRO A 1 67 ? -11.115 4.827 19.916 1.00 96.94 67 PRO A CA 1
ATOM 514 C C . PRO A 1 67 ? -12.446 4.676 19.167 1.00 96.94 67 PRO A C 1
ATOM 516 O O . PRO A 1 67 ? -13.498 4.822 19.773 1.00 96.94 67 PRO A O 1
ATOM 519 N N . MET A 1 68 ? -12.431 4.469 17.845 1.00 96.00 68 MET A N 1
ATOM 520 C CA . MET A 1 68 ? -13.652 4.327 17.036 1.00 96.00 68 MET A CA 1
ATOM 521 C C . MET A 1 68 ? -14.141 2.876 16.953 1.00 96.00 68 MET A C 1
ATOM 523 O O . MET A 1 68 ? -15.195 2.626 16.367 1.00 96.00 68 MET A O 1
ATOM 527 N N . ILE A 1 69 ? -13.349 1.925 17.459 1.00 93.38 69 ILE A N 1
ATOM 528 C CA . ILE A 1 69 ? -13.656 0.487 17.448 1.00 93.38 69 ILE A CA 1
ATOM 529 C C . ILE A 1 69 ? -13.945 -0.079 18.846 1.00 93.38 69 ILE A C 1
ATOM 531 O O . ILE A 1 69 ? -14.232 -1.271 18.957 1.00 93.38 69 ILE A O 1
ATOM 535 N N . GLU A 1 70 ? -13.868 0.763 19.878 1.00 72.50 70 GLU A N 1
ATOM 536 C CA . GLU A 1 70 ? -14.295 0.487 21.257 1.00 72.50 70 GLU A CA 1
ATOM 537 C C . GLU A 1 70 ? -15.690 1.075 21.508 1.00 72.50 70 GLU A C 1
ATOM 539 O O . GLU A 1 70 ? -16.478 0.414 22.222 1.00 72.50 70 GLU A O 1
#

Organism: NCBI:txid933059